Protein AF-A0A4Y2NZG6-F1 (afdb_monomer_lite)

Structure (mmCIF, N/CA/C/O backbone):
data_AF-A0A4Y2NZG6-F1
#
_entry.id   AF-A0A4Y2NZG6-F1
#
loop_
_atom_site.group_PDB
_atom_site.id
_atom_site.type_symbol
_atom_site.label_atom_id
_atom_site.label_alt_id
_atom_site.label_comp_id
_atom_site.label_asym_id
_atom_site.label_entity_id
_atom_site.label_seq_id
_atom_site.pdbx_PDB_ins_code
_atom_site.Cartn_x
_atom_site.Cartn_y
_atom_site.Cartn_z
_atom_site.occupancy
_atom_site.B_iso_or_equiv
_atom_site.auth_seq_id
_atom_site.auth_comp_id
_atom_site.auth_asym_id
_atom_site.auth_atom_id
_atom_site.pdbx_PDB_model_num
ATOM 1 N N . HIS A 1 1 ? -9.888 3.842 11.236 1.00 91.00 1 HIS A N 1
ATOM 2 C CA . HIS A 1 1 ? -9.694 2.720 12.177 1.00 91.00 1 HIS A CA 1
ATOM 3 C C . HIS A 1 1 ? -8.929 3.164 13.420 1.00 91.00 1 HIS A C 1
ATOM 5 O O . HIS A 1 1 ? -9.537 3.188 14.474 1.00 91.00 1 HIS A O 1
ATOM 11 N N . LEU A 1 2 ? -7.667 3.605 13.305 1.00 93.56 2 LEU A N 1
ATOM 12 C CA . LEU A 1 2 ? -6.878 4.065 14.462 1.00 93.56 2 LEU A CA 1
ATOM 13 C C . LEU A 1 2 ? -7.574 5.165 15.277 1.00 93.56 2 LEU A C 1
ATOM 15 O O . LEU A 1 2 ? -7.810 4.967 16.455 1.00 93.56 2 LEU A O 1
ATOM 19 N N . LEU A 1 3 ? -8.017 6.251 14.635 1.00 94.00 3 LEU A N 1
ATOM 20 C CA . LEU A 1 3 ? -8.747 7.335 15.317 1.00 94.00 3 LEU A CA 1
ATOM 21 C C . LEU A 1 3 ? -10.078 6.891 15.950 1.00 94.00 3 LEU A C 1
ATOM 23 O O . LEU A 1 3 ? -10.524 7.478 16.925 1.00 94.00 3 LEU A O 1
ATOM 27 N N . ILE A 1 4 ? -10.717 5.861 15.388 1.00 94.31 4 ILE A N 1
ATOM 28 C CA . ILE A 1 4 ? -11.994 5.320 15.880 1.00 94.31 4 ILE A CA 1
ATOM 29 C C . ILE A 1 4 ? -11.776 4.474 17.144 1.00 94.31 4 ILE A C 1
ATOM 31 O O . ILE A 1 4 ? -12.646 4.420 18.008 1.00 94.31 4 ILE A O 1
ATOM 35 N N . ASN A 1 5 ? -10.622 3.813 17.243 1.00 92.69 5 ASN A N 1
ATOM 36 C CA . ASN A 1 5 ? -10.259 2.923 18.344 1.00 92.69 5 ASN A CA 1
ATOM 37 C C . ASN A 1 5 ? -9.234 3.555 19.308 1.00 92.69 5 ASN A C 1
ATOM 39 O O . ASN A 1 5 ? -8.711 2.855 20.172 1.00 92.69 5 ASN A O 1
ATOM 43 N N . ASP A 1 6 ? -8.933 4.851 19.171 1.00 93.69 6 ASP A N 1
ATOM 44 C CA . ASP A 1 6 ? -7.979 5.548 20.034 1.00 93.69 6 ASP A CA 1
ATOM 45 C C . ASP A 1 6 ? -8.573 5.737 21.434 1.00 93.69 6 ASP A C 1
ATOM 47 O O . ASP A 1 6 ? -9.561 6.450 21.621 1.00 93.69 6 ASP A O 1
ATOM 51 N N . THR A 1 7 ? -7.952 5.111 22.433 1.00 92.31 7 THR A N 1
ATOM 52 C CA . THR A 1 7 ? -8.374 5.200 23.834 1.00 92.31 7 THR A CA 1
ATOM 53 C C . THR A 1 7 ? -8.223 6.605 24.408 1.00 92.31 7 THR A C 1
ATOM 55 O O . THR A 1 7 ? -8.950 6.951 25.334 1.00 92.31 7 THR A O 1
ATOM 58 N N . ASN A 1 8 ? -7.313 7.420 23.863 1.00 95.38 8 ASN A N 1
ATOM 59 C CA . ASN A 1 8 ? -7.092 8.792 24.317 1.00 95.38 8 ASN A CA 1
ATOM 60 C C . ASN A 1 8 ? -8.159 9.762 23.797 1.00 95.38 8 ASN A C 1
ATOM 62 O O . ASN A 1 8 ? -8.290 10.853 24.343 1.00 95.38 8 ASN A O 1
ATOM 66 N N . GLN A 1 9 ? -8.898 9.380 22.745 1.00 93.12 9 GLN A N 1
ATOM 67 C CA . GLN A 1 9 ? -9.956 10.184 22.121 1.00 93.12 9 GLN A CA 1
ATOM 68 C C . GLN A 1 9 ? -9.580 11.676 21.954 1.00 93.12 9 GLN A C 1
ATOM 70 O O . GLN A 1 9 ? -10.338 12.553 22.377 1.00 93.12 9 GLN A O 1
ATOM 75 N N . PRO A 1 10 ? -8.430 12.007 21.328 1.00 94.56 10 PRO A N 1
ATOM 76 C CA . PRO A 1 10 ? -7.921 13.384 21.268 1.00 94.56 10 PRO A CA 1
ATOM 77 C C . PRO A 1 10 ? -8.848 14.353 20.517 1.00 94.56 10 PRO A C 1
ATOM 79 O O . PRO A 1 10 ? -8.748 15.566 20.684 1.00 94.56 10 PRO A O 1
ATOM 82 N N . PHE A 1 11 ? -9.764 13.821 19.706 1.00 94.62 11 PHE A N 1
ATOM 83 C CA . PHE A 1 11 ? -10.765 14.572 18.946 1.00 94.62 11 PHE A CA 1
ATOM 84 C C . PHE A 1 11 ? -12.202 14.249 19.397 1.00 94.62 11 PHE A C 1
ATOM 86 O O . PHE A 1 11 ? -13.150 14.437 18.636 1.00 94.62 11 PHE A O 1
ATOM 93 N N . GLY A 1 12 ? -12.367 13.738 20.621 1.00 94.44 12 GLY A N 1
ATOM 94 C CA . GLY A 1 12 ? -13.636 13.237 21.147 1.00 94.44 12 GLY A CA 1
ATOM 95 C C . GLY A 1 12 ? -13.956 11.805 20.707 1.00 94.44 12 GLY A C 1
ATOM 96 O O . GLY A 1 12 ? -13.158 11.136 20.045 1.00 94.44 12 GLY A O 1
ATOM 97 N N . ASN A 1 13 ? -15.138 11.317 21.096 1.00 93.62 13 ASN A N 1
ATOM 98 C CA . ASN A 1 13 ? -15.582 9.973 20.738 1.00 93.62 13 ASN A CA 1
ATOM 99 C C . ASN A 1 13 ? -15.967 9.908 19.254 1.00 93.62 13 ASN A C 1
ATOM 101 O O . ASN A 1 13 ? -17.075 10.275 18.866 1.00 93.62 13 ASN A O 1
ATOM 105 N N . LEU A 1 14 ? -15.046 9.405 18.435 1.00 94.75 14 LEU A N 1
ATOM 106 C CA . LEU A 1 14 ? -15.248 9.203 17.002 1.00 94.75 14 LEU A CA 1
ATOM 107 C C . LEU A 1 14 ? -15.809 7.817 16.660 1.00 94.75 14 LEU A C 1
ATOM 109 O O . LEU A 1 14 ? -15.959 7.511 15.476 1.00 94.75 14 LEU A O 1
ATOM 113 N N . LYS A 1 15 ? -16.082 6.957 17.652 1.00 94.56 15 LYS A N 1
ATOM 114 C CA . LYS A 1 15 ? -16.528 5.585 17.409 1.00 94.56 15 LYS A CA 1
ATOM 115 C C . LYS A 1 15 ? -18.011 5.545 17.042 1.00 94.56 15 LYS A C 1
ATOM 117 O O . LYS A 1 15 ? -18.847 5.849 17.895 1.00 94.56 15 LYS A O 1
ATOM 122 N N . PRO A 1 16 ? -18.368 5.124 15.811 1.00 94.19 16 PRO A N 1
ATOM 123 C CA . PRO A 1 16 ? -19.766 4.931 15.452 1.00 94.19 16 PRO A CA 1
ATOM 124 C C . PRO A 1 16 ? -20.413 3.871 16.347 1.00 94.19 16 PRO A C 1
ATOM 126 O O . PRO A 1 16 ? -19.769 2.892 16.742 1.00 94.19 16 PRO A O 1
ATOM 129 N N . VAL A 1 17 ? -21.701 4.045 16.643 1.00 95.44 17 VAL A N 1
ATOM 130 C CA . VAL A 1 17 ? -22.473 3.069 17.423 1.00 95.44 17 VAL A CA 1
ATOM 131 C C . VAL A 1 17 ? -22.439 1.714 16.715 1.00 95.44 17 VAL A C 1
ATOM 133 O O . VAL A 1 17 ? -22.733 1.624 15.526 1.00 95.44 17 VAL A O 1
ATOM 136 N N . GLY A 1 18 ? -22.059 0.664 17.447 1.00 93.81 18 GLY A N 1
ATOM 137 C CA . GLY A 1 18 ? -21.985 -0.700 16.917 1.00 93.81 18 GLY A CA 1
ATOM 138 C C . GLY A 1 18 ? -20.756 -1.009 16.055 1.00 93.81 18 GLY A C 1
ATOM 139 O O . GLY A 1 18 ? -20.682 -2.114 15.535 1.00 93.81 18 GLY A O 1
ATOM 140 N N . TYR A 1 19 ? -19.786 -0.095 15.920 1.00 95.44 19 TYR A N 1
ATOM 141 C CA . TYR A 1 19 ? -18.562 -0.366 15.158 1.00 95.44 19 TYR A CA 1
ATOM 142 C C . TYR A 1 19 ? -17.745 -1.517 15.765 1.00 95.44 19 TYR A C 1
ATOM 144 O O . TYR A 1 19 ? -17.263 -1.421 16.903 1.00 95.44 19 TYR A O 1
ATOM 152 N N . ASN A 1 20 ? -17.528 -2.557 14.963 1.00 95.56 20 ASN A N 1
ATOM 153 C CA . ASN A 1 20 ? -16.770 -3.757 15.282 1.00 95.56 20 ASN A CA 1
ATOM 154 C C . ASN A 1 20 ? -15.721 -4.050 14.193 1.00 95.56 20 ASN A C 1
ATOM 156 O O . ASN A 1 20 ? -15.647 -5.139 13.631 1.00 95.56 20 ASN A O 1
ATOM 160 N N . ASN A 1 21 ? -14.869 -3.059 13.910 1.00 96.31 21 ASN A N 1
ATOM 161 C CA . ASN A 1 21 ? -13.709 -3.180 13.018 1.00 96.31 21 ASN A CA 1
ATOM 162 C C . ASN A 1 21 ? -14.025 -3.423 11.531 1.00 96.31 21 ASN A C 1
ATOM 164 O O . ASN A 1 21 ? -13.121 -3.747 10.764 1.00 96.31 21 ASN A O 1
ATOM 168 N N . GLU A 1 22 ? -15.248 -3.168 11.071 1.00 96.25 22 GLU A N 1
ATOM 169 C CA . GLU A 1 22 ? -15.690 -3.416 9.690 1.00 96.25 22 GLU A CA 1
ATOM 170 C C . GLU A 1 22 ? -14.781 -2.735 8.660 1.00 96.25 22 GLU A C 1
ATOM 172 O O . GLU A 1 22 ? -14.408 -3.337 7.658 1.00 96.25 22 GLU A O 1
ATOM 177 N N . LEU A 1 23 ? -14.337 -1.502 8.930 1.00 96.81 23 LEU A N 1
ATOM 178 C CA . LEU A 1 23 ? -13.399 -0.797 8.044 1.00 96.81 23 LEU A CA 1
ATOM 179 C C . LEU A 1 23 ? -12.032 -1.490 7.941 1.00 96.81 23 LEU A C 1
ATOM 181 O O . LEU A 1 23 ? -11.415 -1.440 6.881 1.00 96.81 23 LEU A O 1
ATOM 185 N N . LEU A 1 24 ? -11.547 -2.120 9.018 1.00 97.81 24 LEU A N 1
ATOM 186 C CA . LEU A 1 24 ? -10.302 -2.891 8.970 1.00 97.81 24 LEU A CA 1
ATOM 187 C C . LEU A 1 24 ? -10.505 -4.189 8.183 1.00 97.81 24 LEU A C 1
ATOM 189 O O . LEU A 1 24 ? -9.653 -4.539 7.373 1.00 97.81 24 LEU A O 1
ATOM 193 N N . HIS A 1 25 ? -11.648 -4.856 8.360 1.00 97.94 25 HIS A N 1
ATOM 194 C CA . HIS A 1 25 ? -12.003 -6.043 7.581 1.00 97.94 25 HIS A CA 1
ATOM 195 C C . HIS A 1 25 ? -12.092 -5.738 6.080 1.00 97.94 25 HIS A C 1
ATOM 197 O O . HIS A 1 25 ? -11.503 -6.452 5.273 1.00 97.94 25 HIS A O 1
ATOM 203 N N . LEU A 1 26 ? -12.748 -4.638 5.701 1.00 98.00 26 LEU A N 1
ATOM 204 C CA . LEU A 1 26 ? -12.827 -4.192 4.308 1.00 98.00 26 LEU A CA 1
ATOM 205 C C . LEU A 1 26 ? -11.457 -3.795 3.742 1.00 98.00 26 LEU A C 1
ATOM 207 O O . LEU A 1 26 ? -11.164 -4.104 2.588 1.00 98.00 26 LEU A O 1
ATOM 211 N N . ALA A 1 27 ? -10.609 -3.139 4.540 1.00 98.19 27 ALA A N 1
ATOM 212 C CA . ALA A 1 27 ? -9.245 -2.807 4.133 1.00 98.19 27 ALA A CA 1
ATOM 213 C C . ALA A 1 27 ? -8.403 -4.067 3.890 1.00 98.19 27 ALA A C 1
ATOM 215 O O . ALA A 1 27 ? -7.676 -4.127 2.899 1.00 98.19 27 ALA A O 1
ATOM 216 N N . HIS A 1 28 ? -8.537 -5.077 4.755 1.00 98.44 28 HIS A N 1
ATOM 217 C CA . HIS A 1 28 ? -7.879 -6.368 4.585 1.00 98.44 28 HIS A CA 1
ATOM 218 C C . HIS A 1 28 ? -8.340 -7.057 3.295 1.00 98.44 28 HIS A C 1
ATOM 220 O O . HIS A 1 28 ? -7.509 -7.329 2.436 1.00 98.44 28 HIS A O 1
ATOM 226 N N . GLU A 1 29 ? -9.651 -7.221 3.102 1.00 98.19 29 GLU A N 1
ATOM 227 C CA . GLU A 1 29 ? -10.240 -7.814 1.891 1.00 98.19 29 GLU A CA 1
ATOM 228 C C . GLU A 1 29 ? -9.787 -7.113 0.602 1.00 98.19 29 GLU A C 1
ATOM 230 O O . GLU A 1 29 ? -9.460 -7.759 -0.398 1.00 98.19 29 GLU A O 1
ATOM 235 N N . LEU A 1 30 ? -9.761 -5.776 0.606 1.00 98.06 30 LEU A N 1
ATOM 236 C CA . LEU A 1 30 ? -9.284 -5.002 -0.534 1.00 98.06 30 LEU A CA 1
ATOM 237 C C . LEU A 1 30 ? -7.795 -5.257 -0.786 1.00 98.06 30 LEU A C 1
ATOM 239 O O . LEU A 1 30 ? -7.418 -5.551 -1.918 1.00 98.06 30 LEU A O 1
ATOM 243 N N . ALA A 1 31 ? -6.956 -5.181 0.248 1.00 97.38 31 ALA A N 1
ATOM 244 C CA . ALA A 1 31 ? -5.523 -5.407 0.114 1.00 97.38 31 ALA A CA 1
ATOM 245 C C . ALA A 1 31 ? -5.210 -6.828 -0.371 1.00 97.38 31 ALA A C 1
ATOM 247 O O . ALA A 1 31 ? -4.362 -6.992 -1.248 1.00 97.38 31 ALA A O 1
ATOM 248 N N . SER A 1 32 ? -5.928 -7.848 0.114 1.00 97.31 32 SER A N 1
ATOM 249 C CA . SER A 1 32 ? -5.778 -9.229 -0.358 1.00 97.31 32 SER A CA 1
ATOM 250 C C . SER A 1 32 ? -6.055 -9.345 -1.859 1.00 97.31 32 SER A C 1
ATOM 252 O O . SER A 1 32 ? -5.318 -10.020 -2.574 1.00 97.31 32 SER A O 1
ATOM 254 N N . ARG A 1 33 ? -7.064 -8.627 -2.372 1.00 97.19 33 ARG A N 1
ATOM 255 C CA . ARG A 1 33 ? -7.376 -8.571 -3.814 1.00 97.19 33 ARG A CA 1
ATOM 256 C C . ARG A 1 33 ? -6.364 -7.770 -4.635 1.00 97.19 33 ARG A C 1
ATOM 258 O O . ARG A 1 33 ? -6.320 -7.932 -5.852 1.00 97.19 33 ARG A O 1
ATOM 265 N N . LEU A 1 34 ? -5.548 -6.930 -3.996 1.00 96.62 34 LEU A N 1
ATOM 266 C CA . LEU A 1 34 ? -4.448 -6.210 -4.643 1.00 96.62 34 LEU A CA 1
ATOM 267 C C . LEU A 1 34 ? -3.154 -7.034 -4.713 1.00 96.62 34 LEU A C 1
ATOM 269 O O . LEU A 1 34 ? -2.333 -6.777 -5.592 1.00 96.62 34 LEU A O 1
ATOM 273 N N . LEU A 1 35 ? -2.970 -8.040 -3.847 1.00 95.50 35 LEU A N 1
ATOM 274 C CA . LEU A 1 35 ? -1.760 -8.875 -3.816 1.00 95.50 35 LEU A CA 1
ATOM 275 C C . LEU A 1 35 ? -1.360 -9.496 -5.166 1.00 95.50 35 LEU A C 1
ATOM 277 O O . LEU A 1 35 ? -0.156 -9.538 -5.428 1.00 95.50 35 LEU A O 1
ATOM 281 N N . PRO A 1 36 ? -2.282 -9.920 -6.058 1.00 94.38 36 PRO A N 1
ATOM 282 C CA . PRO A 1 36 ? -1.903 -10.419 -7.378 1.00 94.38 36 PRO A CA 1
ATOM 283 C C . PRO A 1 36 ? -1.054 -9.436 -8.194 1.00 94.38 36 PRO A C 1
ATOM 285 O O . PRO A 1 36 ? -0.218 -9.879 -8.972 1.00 94.38 36 PRO A O 1
ATOM 288 N N . ALA A 1 37 ? -1.196 -8.120 -7.986 1.00 92.81 37 ALA A N 1
ATOM 289 C CA . ALA A 1 37 ? -0.362 -7.120 -8.656 1.00 92.81 37 ALA A CA 1
ATOM 290 C C . ALA A 1 37 ? 1.128 -7.248 -8.298 1.00 92.81 37 ALA A C 1
ATOM 292 O O . ALA A 1 37 ? 1.979 -6.853 -9.084 1.00 92.81 37 ALA A O 1
ATOM 293 N N . PHE A 1 38 ? 1.449 -7.802 -7.127 1.00 91.94 38 PHE A N 1
ATOM 294 C CA . PHE A 1 38 ? 2.814 -8.009 -6.636 1.00 91.94 38 PHE A CA 1
ATOM 295 C C . PHE A 1 38 ? 3.351 -9.418 -6.930 1.00 91.94 38 PHE A C 1
ATOM 297 O O . PHE A 1 38 ? 4.485 -9.731 -6.560 1.00 91.94 38 PHE A O 1
ATOM 304 N N . GLY A 1 39 ? 2.532 -10.289 -7.526 1.00 83.00 39 GLY A N 1
ATOM 305 C CA . GLY A 1 39 ? 2.916 -11.646 -7.898 1.00 83.00 39 GLY A CA 1
ATOM 306 C C . GLY A 1 39 ? 3.595 -11.689 -9.267 1.00 83.00 39 GLY A C 1
ATOM 307 O O . GLY A 1 39 ? 3.204 -10.968 -10.176 1.00 83.00 39 GLY A O 1
ATOM 308 N N . ASN A 1 40 ? 4.573 -12.585 -9.427 1.00 72.25 40 ASN A N 1
ATOM 309 C CA . ASN A 1 40 ? 5.155 -12.966 -10.722 1.00 72.25 40 ASN A CA 1
ATOM 310 C C . ASN A 1 40 ? 5.812 -11.840 -11.546 1.00 72.25 40 ASN A C 1
ATOM 312 O O . ASN A 1 40 ? 5.820 -11.912 -12.773 1.00 72.25 40 ASN A O 1
ATOM 316 N N . THR A 1 41 ? 6.423 -10.838 -10.906 1.00 77.50 41 THR A N 1
ATOM 317 C CA . THR A 1 41 ? 7.280 -9.868 -11.609 1.00 77.50 41 THR A CA 1
ATOM 318 C C . THR A 1 41 ? 8.759 -10.166 -11.362 1.00 77.50 41 THR A C 1
ATOM 320 O O . THR A 1 41 ? 9.184 -10.373 -10.226 1.00 77.50 41 THR A O 1
ATOM 323 N N . SER A 1 42 ? 9.567 -10.197 -12.426 1.00 77.62 42 SER A N 1
ATOM 324 C CA . SER A 1 42 ? 11.013 -10.467 -12.337 1.00 77.62 42 SER A CA 1
ATOM 325 C C . SER A 1 42 ? 11.783 -9.333 -11.654 1.00 77.62 42 SER A C 1
ATOM 327 O O . SER A 1 42 ? 12.803 -9.573 -11.015 1.00 77.62 42 SER A O 1
ATOM 329 N N . THR A 1 43 ? 11.274 -8.103 -11.742 1.00 82.31 43 THR A N 1
ATOM 330 C CA . THR A 1 43 ? 11.871 -6.907 -11.126 1.00 82.31 43 THR A CA 1
ATOM 331 C C . THR A 1 43 ? 11.440 -6.683 -9.679 1.00 82.31 43 THR A C 1
ATOM 333 O O . THR A 1 43 ? 12.034 -5.858 -8.993 1.00 82.31 43 THR A O 1
ATOM 336 N N . GLY A 1 44 ? 10.398 -7.369 -9.198 1.00 85.69 44 GLY A N 1
ATOM 337 C CA . GLY A 1 44 ? 9.805 -7.117 -7.882 1.00 85.69 44 GLY A CA 1
ATOM 338 C C . GLY A 1 44 ? 8.938 -5.852 -7.799 1.00 85.69 44 GLY A C 1
ATOM 339 O O . GLY A 1 44 ? 8.434 -5.538 -6.719 1.00 85.69 44 GLY A O 1
ATOM 340 N N . LEU A 1 45 ? 8.739 -5.134 -8.911 1.00 91.12 45 LEU A N 1
ATOM 341 C CA . LEU A 1 45 ? 7.780 -4.032 -9.004 1.00 91.12 45 LEU A CA 1
ATOM 342 C C . LEU A 1 45 ? 6.358 -4.574 -9.234 1.00 91.12 45 LEU A C 1
ATOM 344 O O . LEU A 1 45 ? 6.211 -5.563 -9.948 1.00 91.12 45 LEU A O 1
ATOM 348 N N . PRO A 1 46 ? 5.305 -3.941 -8.693 1.00 92.06 46 PRO A N 1
ATOM 349 C CA . PRO A 1 46 ? 3.932 -4.394 -8.892 1.00 92.06 46 PRO A CA 1
ATOM 350 C C . PRO A 1 46 ? 3.347 -3.920 -10.220 1.00 92.06 46 PRO A C 1
ATOM 352 O O . PRO A 1 46 ? 3.551 -2.764 -10.594 1.00 92.06 46 PRO A O 1
ATOM 355 N N . TYR A 1 47 ? 2.539 -4.758 -10.874 1.00 91.44 47 TYR A N 1
ATOM 356 C CA . TYR A 1 47 ? 1.726 -4.368 -12.026 1.00 91.44 47 TYR A CA 1
ATOM 357 C C . TYR A 1 47 ? 0.874 -3.125 -11.714 1.00 91.44 47 TYR A C 1
ATOM 359 O O . TYR A 1 47 ? 0.298 -3.023 -10.630 1.00 91.44 47 TYR A O 1
ATOM 367 N N . PRO A 1 48 ? 0.716 -2.186 -12.665 1.00 89.56 48 PRO A N 1
ATOM 368 C CA . PRO A 1 48 ? 0.032 -0.918 -12.414 1.00 89.56 48 PRO A CA 1
ATOM 369 C C . PRO A 1 48 ? -1.488 -1.076 -12.294 1.00 89.56 48 PRO A C 1
ATOM 371 O O . PRO A 1 48 ? -2.178 -0.143 -11.889 1.00 89.56 48 PRO A O 1
ATOM 374 N N . ARG A 1 49 ? -2.030 -2.222 -12.724 1.00 89.50 49 ARG A N 1
ATOM 375 C CA . ARG A 1 49 ? -3.464 -2.505 -12.743 1.00 89.50 49 ARG A CA 1
ATOM 376 C C . ARG A 1 49 ? -3.715 -3.950 -12.351 1.00 89.50 49 ARG A C 1
ATOM 378 O O . ARG A 1 49 ? -3.010 -4.856 -12.785 1.00 89.50 49 ARG A O 1
ATOM 385 N N . VAL A 1 50 ? -4.777 -4.143 -11.584 1.00 92.44 50 VAL A N 1
ATOM 386 C CA . VAL A 1 50 ? -5.303 -5.448 -11.194 1.00 92.44 50 VAL A CA 1
ATOM 387 C C . VAL A 1 50 ? -6.824 -5.374 -11.215 1.00 92.44 50 VAL A C 1
ATOM 389 O O . VAL A 1 50 ? -7.420 -4.370 -10.825 1.00 92.44 50 VAL A O 1
ATOM 392 N N . ASN A 1 51 ? -7.465 -6.426 -11.703 1.00 94.44 51 ASN A N 1
ATOM 393 C CA . ASN A 1 51 ? -8.897 -6.609 -11.573 1.00 94.44 51 ASN A CA 1
ATOM 394 C C . ASN A 1 51 ? -9.183 -7.273 -10.219 1.00 94.44 51 ASN A C 1
ATOM 396 O O . ASN A 1 51 ? -8.710 -8.374 -9.959 1.00 94.44 51 ASN A O 1
ATOM 400 N N . LEU A 1 52 ? -9.992 -6.641 -9.366 1.00 94.62 52 LEU A N 1
ATOM 401 C CA . LEU A 1 52 ? -10.251 -7.138 -8.005 1.00 94.62 52 LEU A CA 1
ATOM 402 C C . LEU A 1 52 ? -10.948 -8.510 -7.957 1.00 94.62 52 LEU A C 1
ATOM 404 O O . LEU A 1 52 ? -10.912 -9.174 -6.925 1.00 94.62 52 LEU A O 1
ATOM 408 N N . ARG A 1 53 ? -11.594 -8.933 -9.051 1.00 94.31 53 ARG A N 1
ATOM 409 C CA . ARG A 1 53 ? -12.254 -10.240 -9.168 1.00 94.31 53 ARG A CA 1
ATOM 410 C C . ARG A 1 53 ? -11.405 -11.269 -9.911 1.00 94.31 53 ARG A C 1
ATOM 412 O O . ARG A 1 53 ? -11.456 -12.445 -9.571 1.00 94.31 53 ARG A O 1
ATOM 419 N N . HIS A 1 54 ? -10.672 -10.836 -10.933 1.00 93.56 54 HIS A N 1
ATOM 420 C CA . HIS A 1 54 ? -10.001 -11.724 -11.887 1.00 93.56 54 HIS A CA 1
ATOM 421 C C . HIS A 1 54 ? -8.466 -11.693 -11.806 1.00 93.56 54 HIS A C 1
ATOM 423 O O . HIS A 1 54 ? -7.814 -12.463 -12.502 1.00 93.56 54 HIS A O 1
ATOM 429 N N . GLY A 1 55 ? -7.877 -10.843 -10.963 1.00 92.12 55 GLY A N 1
ATOM 430 C CA . GLY A 1 55 ? -6.427 -10.692 -10.847 1.00 92.12 55 GLY A CA 1
ATOM 431 C C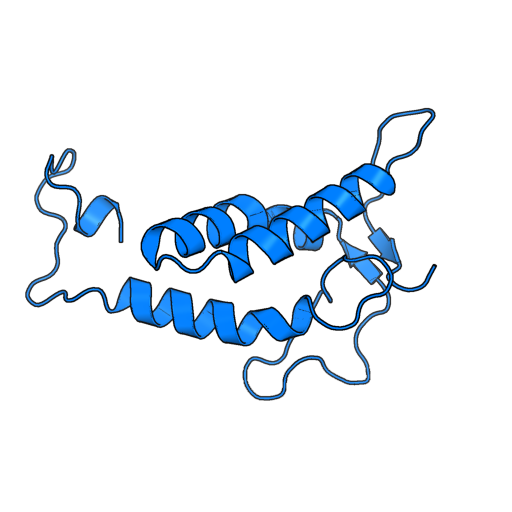 . GLY A 1 55 ? -5.824 -9.826 -11.957 1.00 92.12 55 GLY A C 1
ATOM 432 O O . GLY A 1 55 ? -6.465 -8.910 -12.472 1.00 92.12 55 GLY A O 1
ATOM 433 N N . VAL A 1 56 ? -4.554 -10.061 -12.286 1.00 90.38 56 VAL A N 1
ATOM 434 C CA . VAL A 1 56 ? -3.827 -9.268 -13.291 1.00 90.38 56 VAL A CA 1
ATOM 435 C C . VAL A 1 56 ? -4.299 -9.657 -14.704 1.00 90.38 56 VAL A C 1
ATOM 437 O O . VAL A 1 56 ? -4.260 -10.843 -15.033 1.00 90.38 56 VAL A O 1
ATOM 440 N N . PRO A 1 57 ? -4.752 -8.703 -15.543 1.00 86.44 57 PRO A N 1
ATOM 441 C CA .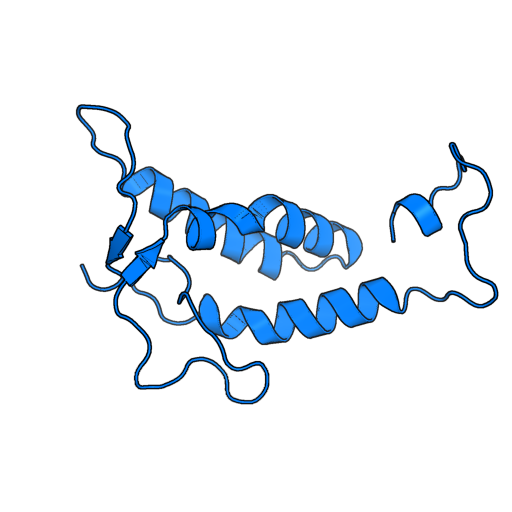 PRO A 1 57 ? -5.121 -8.978 -16.935 1.00 86.44 57 PRO A CA 1
ATOM 442 C C . PRO A 1 57 ? -3.935 -9.481 -17.771 1.00 86.44 57 PRO A C 1
ATOM 444 O O . PRO A 1 57 ? -2.797 -9.079 -17.538 1.00 86.44 57 PRO A O 1
ATOM 447 N N . ALA A 1 58 ? -4.195 -10.318 -18.780 1.00 82.44 58 ALA A N 1
ATOM 448 C CA . ALA A 1 58 ? -3.147 -10.848 -19.662 1.00 82.44 58 ALA A CA 1
ATOM 449 C C . ALA A 1 58 ? -2.483 -9.765 -20.539 1.00 82.44 58 ALA A C 1
ATOM 451 O O . ALA A 1 58 ? -1.322 -9.896 -20.910 1.00 82.44 58 ALA A O 1
ATOM 452 N N . ASP A 1 59 ? -3.207 -8.689 -20.846 1.00 81.12 59 ASP A N 1
ATOM 453 C CA . ASP 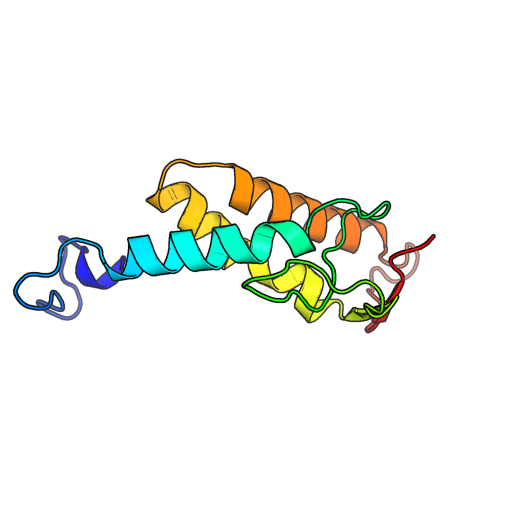A 1 59 ? -2.795 -7.544 -21.666 1.00 81.12 59 ASP A CA 1
ATOM 454 C C . ASP A 1 59 ? -2.252 -6.366 -20.832 1.00 81.12 59 ASP A C 1
ATOM 456 O O . ASP A 1 59 ? -2.287 -5.208 -21.253 1.00 81.12 59 ASP A O 1
ATOM 460 N N . VAL A 1 60 ? -1.767 -6.634 -19.616 1.00 79.62 60 VAL A N 1
ATOM 461 C CA . VAL A 1 60 ? -1.298 -5.584 -18.707 1.00 79.62 60 VAL A CA 1
ATOM 462 C C . VAL A 1 60 ? -0.081 -4.834 -19.268 1.00 79.62 60 VAL A C 1
ATOM 464 O O . VAL A 1 60 ? 0.840 -5.416 -19.838 1.00 79.62 60 VAL A O 1
ATOM 467 N N . SER A 1 61 ? -0.072 -3.509 -19.074 1.00 73.12 61 SER A N 1
ATOM 468 C CA . SER A 1 61 ? 1.034 -2.624 -19.464 1.00 73.12 61 SER A CA 1
ATOM 469 C C . SER A 1 61 ? 2.385 -3.144 -18.967 1.00 73.12 61 SER A C 1
ATOM 471 O O . SER A 1 61 ? 2.534 -3.492 -17.795 1.00 73.12 61 SER A O 1
ATOM 473 N N . THR A 1 62 ? 3.396 -3.088 -19.835 1.00 75.62 62 THR A N 1
ATOM 474 C CA . THR A 1 62 ? 4.788 -3.439 -19.511 1.00 75.62 62 THR A CA 1
ATOM 475 C C . THR A 1 62 ? 5.510 -2.367 -18.691 1.00 75.62 62 THR A C 1
ATOM 477 O O . THR A 1 62 ? 6.649 -2.573 -18.279 1.00 75.62 62 THR A O 1
ATOM 480 N N . HIS A 1 63 ? 4.854 -1.235 -18.425 1.00 77.81 63 HIS A N 1
ATOM 481 C CA . HIS A 1 63 ? 5.412 -0.132 -17.651 1.00 77.81 63 HIS A CA 1
ATOM 482 C C . HIS A 1 63 ? 4.545 0.212 -16.446 1.00 77.81 63 HIS A C 1
ATOM 484 O O . HIS A 1 63 ? 3.312 0.196 -16.532 1.00 77.81 63 HIS A O 1
ATOM 490 N N . THR A 1 64 ? 5.196 0.619 -15.360 1.00 83.25 64 THR A N 1
ATOM 491 C CA . THR A 1 64 ? 4.566 1.283 -14.215 1.00 83.25 64 THR A CA 1
ATOM 492 C C . THR A 1 64 ? 5.218 2.614 -13.931 1.00 83.25 64 THR A C 1
ATOM 494 O O . THR A 1 64 ? 6.375 2.848 -14.283 1.00 83.25 64 THR A O 1
ATOM 497 N N . CYS A 1 65 ? 4.461 3.503 -13.300 1.00 86.31 65 CYS A N 1
ATOM 498 C CA . CYS A 1 65 ? 5.018 4.741 -12.803 1.00 86.31 65 CYS A CA 1
ATOM 499 C C . CYS A 1 65 ? 5.653 4.517 -11.427 1.00 86.31 65 CYS A C 1
ATOM 501 O O . CYS A 1 65 ? 5.128 3.789 -10.583 1.00 86.31 65 CYS A O 1
ATOM 503 N N . THR A 1 66 ? 6.772 5.193 -11.184 1.00 89.00 66 THR A N 1
ATOM 504 C CA . THR A 1 66 ? 7.520 5.102 -9.920 1.00 89.00 66 THR A CA 1
ATOM 505 C C . THR A 1 66 ? 6.657 5.434 -8.704 1.00 89.00 66 THR A C 1
ATOM 507 O O . THR A 1 66 ? 6.742 4.753 -7.685 1.00 89.00 66 THR A O 1
ATOM 510 N N . ALA A 1 67 ? 5.776 6.434 -8.825 1.00 89.19 67 ALA A N 1
ATOM 511 C CA . ALA A 1 67 ? 4.835 6.794 -7.766 1.00 89.19 67 ALA A CA 1
ATOM 512 C C . ALA A 1 67 ? 3.867 5.640 -7.448 1.00 89.19 67 ALA A C 1
ATOM 514 O O . ALA A 1 67 ? 3.734 5.248 -6.294 1.00 89.19 67 ALA A O 1
ATOM 515 N N . GLY A 1 68 ? 3.251 5.034 -8.468 1.00 86.75 68 GLY A N 1
ATOM 516 C CA . GLY A 1 68 ? 2.319 3.920 -8.276 1.00 86.75 68 GLY A CA 1
ATOM 517 C C . GLY A 1 68 ? 2.984 2.687 -7.663 1.00 86.75 68 GLY A C 1
ATOM 518 O O . GLY A 1 68 ? 2.404 2.041 -6.797 1.00 86.75 68 GLY A O 1
ATOM 519 N N . ALA A 1 69 ? 4.222 2.390 -8.061 1.00 89.81 69 ALA A N 1
ATOM 520 C CA . ALA A 1 69 ? 4.977 1.266 -7.513 1.00 89.81 69 ALA A CA 1
ATOM 521 C C . ALA A 1 69 ? 5.487 1.504 -6.077 1.00 89.81 69 ALA A C 1
ATOM 523 O O . ALA A 1 69 ? 5.641 0.548 -5.318 1.00 89.81 69 ALA A O 1
ATOM 524 N N . GLY A 1 70 ? 5.782 2.756 -5.707 1.00 92.56 70 GLY A N 1
ATOM 525 C CA . GLY A 1 70 ? 6.479 3.094 -4.461 1.00 92.56 70 GLY A CA 1
ATOM 526 C C . GLY A 1 70 ? 5.592 3.563 -3.307 1.00 92.56 70 GLY A C 1
ATOM 527 O O . GLY A 1 70 ? 6.034 3.544 -2.159 1.00 92.56 70 GLY A O 1
ATOM 528 N N . SER A 1 71 ? 4.353 3.972 -3.575 1.00 95.19 71 SER A N 1
ATOM 529 C CA . SER A 1 71 ? 3.498 4.676 -2.606 1.00 95.19 71 SER A CA 1
ATOM 530 C C . SER A 1 71 ? 2.526 3.782 -1.829 1.00 95.19 71 SER A C 1
ATOM 532 O O . SER A 1 71 ? 1.470 4.253 -1.438 1.00 95.19 71 SER A O 1
ATOM 534 N N . LEU A 1 72 ? 2.857 2.505 -1.610 1.00 96.12 72 LEU A N 1
ATOM 535 C CA . LEU A 1 72 ? 2.017 1.586 -0.819 1.00 96.12 72 LEU A CA 1
ATOM 536 C C . LEU A 1 72 ? 2.662 1.131 0.495 1.00 96.12 72 LEU A C 1
ATOM 538 O O . LEU A 1 72 ? 2.039 0.412 1.275 1.00 96.12 72 LEU A O 1
ATOM 542 N N . LEU A 1 73 ? 3.915 1.521 0.761 1.00 97.12 73 LEU A N 1
ATOM 543 C CA . LEU A 1 73 ? 4.647 1.061 1.944 1.00 97.12 73 LEU A CA 1
ATOM 544 C C . LEU A 1 73 ? 3.974 1.482 3.255 1.00 97.12 73 LEU A C 1
ATOM 546 O O . LEU A 1 73 ? 3.953 0.696 4.203 1.00 97.12 73 LEU A O 1
ATOM 550 N N . LEU A 1 74 ? 3.430 2.697 3.316 1.00 97.50 74 LEU A N 1
ATOM 551 C CA . LEU A 1 74 ? 2.798 3.211 4.526 1.00 97.50 74 LEU A CA 1
ATOM 552 C C . LEU A 1 74 ? 1.502 2.451 4.825 1.00 97.50 74 LEU A C 1
ATOM 554 O O . LEU A 1 74 ? 1.308 1.960 5.934 1.00 97.50 74 LEU A O 1
ATOM 558 N N . GLU A 1 75 ? 0.639 2.323 3.826 1.00 97.69 75 GLU A N 1
ATOM 559 C CA . GLU A 1 75 ? -0.685 1.719 3.911 1.00 97.69 75 GLU A CA 1
ATOM 560 C C . GLU A 1 75 ? -0.578 0.223 4.207 1.00 97.69 75 GLU A C 1
ATOM 562 O O . GLU A 1 75 ? -1.195 -0.272 5.152 1.00 97.69 75 GLU A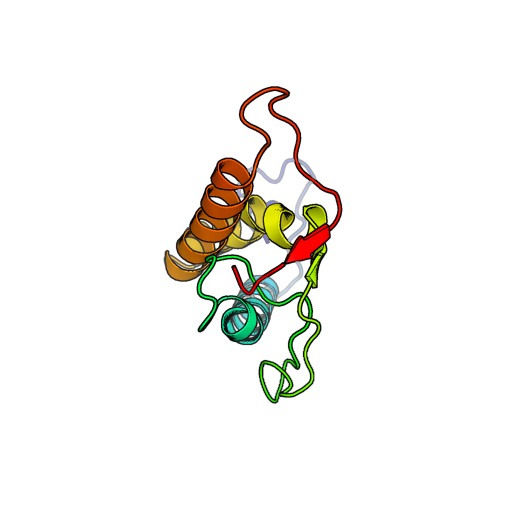 O 1
ATOM 567 N N . PHE A 1 76 ? 0.252 -0.498 3.447 1.00 98.06 76 PHE A N 1
ATOM 568 C CA . PHE A 1 76 ? 0.446 -1.937 3.633 1.00 98.06 76 PHE A CA 1
ATOM 569 C C . PHE A 1 76 ? 1.221 -2.239 4.919 1.00 98.06 76 PHE A C 1
ATOM 571 O O . PHE A 1 76 ? 0.927 -3.224 5.601 1.00 98.06 76 PHE A O 1
ATOM 578 N N . GLY A 1 77 ? 2.171 -1.377 5.297 1.00 98.12 77 GLY A N 1
ATOM 579 C CA . GLY A 1 77 ? 2.857 -1.448 6.585 1.00 98.12 77 GLY A CA 1
ATOM 580 C C . GLY A 1 77 ? 1.899 -1.270 7.760 1.00 98.12 77 GLY A C 1
ATOM 581 O O . GLY A 1 77 ? 1.936 -2.041 8.723 1.00 98.12 77 GLY A O 1
ATOM 582 N N . MET A 1 78 ? 1.016 -0.277 7.686 1.00 98.00 78 MET A N 1
ATOM 583 C CA . MET A 1 78 ? 0.009 -0.038 8.715 1.00 98.00 78 MET A CA 1
ATOM 584 C C . MET A 1 78 ? -0.963 -1.212 8.822 1.00 98.00 78 MET A C 1
ATOM 586 O O . MET A 1 78 ? -1.195 -1.714 9.920 1.00 98.00 78 MET A O 1
ATOM 590 N N . LEU A 1 79 ? -1.489 -1.688 7.689 1.00 98.38 79 LEU A N 1
ATOM 591 C CA . LEU A 1 79 ? -2.400 -2.829 7.658 1.00 98.38 79 LEU A CA 1
ATOM 592 C C . LEU A 1 79 ? -1.759 -4.069 8.288 1.00 98.38 79 LEU A C 1
ATOM 594 O O . LEU A 1 79 ? -2.369 -4.667 9.167 1.00 98.38 79 LEU A O 1
ATOM 598 N N . SER A 1 80 ? -0.516 -4.393 7.912 1.00 98.38 80 SER A N 1
ATOM 599 C CA . SER A 1 80 ? 0.220 -5.548 8.454 1.00 98.38 80 SER A CA 1
ATOM 600 C C . SER A 1 80 ? 0.304 -5.519 9.977 1.00 98.38 80 SER A C 1
ATOM 602 O O . SER A 1 80 ? 0.081 -6.530 10.635 1.00 98.38 80 SER A O 1
ATOM 604 N N . ARG A 1 81 ? 0.577 -4.342 10.554 1.00 97.88 81 ARG A N 1
ATOM 605 C CA . ARG A 1 81 ? 0.632 -4.151 12.013 1.00 97.88 81 ARG A CA 1
ATOM 606 C C . ARG A 1 81 ? -0.738 -4.306 12.664 1.00 97.88 81 ARG A C 1
ATOM 608 O O . ARG A 1 81 ? -0.825 -4.876 13.743 1.00 97.88 81 ARG A O 1
ATOM 615 N N . LEU A 1 82 ? -1.789 -3.801 12.018 1.00 97.62 82 LEU A N 1
ATOM 616 C CA . LEU A 1 82 ? -3.153 -3.852 12.546 1.00 97.62 82 LEU A CA 1
ATOM 617 C C . LEU A 1 82 ? -3.744 -5.267 12.549 1.00 97.62 82 LEU A C 1
ATOM 619 O O . LEU A 1 82 ? -4.510 -5.585 13.453 1.00 97.62 82 LEU A O 1
ATOM 623 N N . ILE A 1 83 ? -3.410 -6.099 11.559 1.00 97.69 83 ILE A N 1
ATOM 624 C CA . ILE A 1 83 ? -3.974 -7.456 11.422 1.00 97.69 83 ILE A CA 1
ATOM 625 C C . ILE A 1 83 ? -3.005 -8.574 11.831 1.00 97.69 83 ILE A C 1
ATOM 627 O O . ILE A 1 83 ? -3.420 -9.723 11.932 1.00 97.69 83 ILE A O 1
ATOM 631 N N . GLY A 1 84 ? -1.726 -8.258 12.055 1.00 97.88 84 GLY A N 1
ATOM 632 C CA . GLY A 1 84 ? -0.698 -9.233 12.430 1.00 97.88 84 GLY A CA 1
ATOM 633 C C . GLY A 1 84 ? -0.167 -10.097 11.279 1.00 97.88 84 GLY A C 1
ATOM 634 O O . GLY A 1 84 ? 0.457 -11.121 11.541 1.00 97.88 84 GLY A O 1
ATOM 635 N N . ASP A 1 85 ? -0.386 -9.704 10.021 1.00 98.06 85 ASP A N 1
ATOM 636 C CA . ASP A 1 85 ? 0.086 -10.425 8.830 1.00 98.06 85 ASP A CA 1
ATOM 637 C C . ASP A 1 85 ? 1.181 -9.618 8.104 1.00 98.06 85 ASP A C 1
ATOM 639 O O . ASP A 1 85 ? 0.889 -8.543 7.572 1.00 98.06 85 ASP A O 1
ATOM 643 N N . PRO A 1 86 ? 2.437 -10.102 8.041 1.00 97.81 86 PRO A N 1
ATOM 644 C CA . PRO A 1 86 ? 3.550 -9.364 7.447 1.00 97.81 86 PRO A CA 1
ATOM 645 C C . PRO A 1 86 ? 3.566 -9.361 5.911 1.00 97.81 86 PRO A C 1
ATOM 647 O O . PRO A 1 86 ? 4.412 -8.677 5.324 1.00 97.81 86 PRO A O 1
ATOM 650 N N . VAL A 1 87 ? 2.695 -10.122 5.235 1.00 97.38 87 VAL A N 1
ATOM 651 C CA . VAL A 1 87 ? 2.729 -10.279 3.770 1.00 97.38 87 VAL A CA 1
ATOM 652 C C . VAL A 1 87 ? 2.623 -8.930 3.054 1.00 97.38 87 VAL A C 1
ATOM 654 O O . VAL A 1 87 ? 3.401 -8.667 2.131 1.00 97.38 87 VAL A O 1
ATOM 657 N N . TYR A 1 88 ? 1.724 -8.051 3.503 1.00 97.94 88 TYR A N 1
ATOM 658 C CA . TYR A 1 88 ? 1.479 -6.754 2.868 1.00 97.94 88 TYR A CA 1
ATOM 659 C C . TYR A 1 88 ? 2.703 -5.832 2.977 1.00 97.94 88 TYR A C 1
ATOM 661 O O . TYR A 1 88 ? 3.201 -5.318 1.975 1.00 97.94 88 TYR A O 1
ATOM 669 N N . GLU A 1 89 ? 3.261 -5.657 4.175 1.00 98.06 89 GLU A N 1
ATOM 670 C CA . GLU A 1 89 ? 4.486 -4.874 4.362 1.00 98.06 89 GLU A CA 1
ATOM 671 C C . GLU A 1 89 ? 5.643 -5.468 3.557 1.00 98.06 89 GLU A C 1
ATOM 673 O O . GLU A 1 89 ? 6.404 -4.735 2.923 1.00 98.06 89 GLU A O 1
ATOM 678 N N . GLY A 1 90 ? 5.756 -6.798 3.540 1.00 96.81 90 GLY A N 1
ATOM 679 C CA . GLY A 1 90 ? 6.783 -7.508 2.794 1.00 96.81 90 GLY A CA 1
ATOM 680 C C . GLY A 1 90 ? 6.743 -7.194 1.300 1.00 96.81 90 GLY A C 1
ATOM 681 O O . GLY A 1 90 ? 7.783 -6.878 0.719 1.00 96.81 90 GLY A O 1
ATOM 682 N N . VAL A 1 91 ? 5.564 -7.245 0.668 1.00 95.88 91 VAL A N 1
ATOM 683 C CA . VAL A 1 91 ? 5.447 -6.966 -0.773 1.00 95.88 91 VAL A CA 1
ATOM 684 C C . VAL A 1 91 ? 5.744 -5.499 -1.097 1.00 95.88 91 VAL A C 1
ATOM 686 O O . VAL A 1 91 ? 6.477 -5.223 -2.047 1.00 95.88 91 VAL A O 1
ATOM 689 N N . ALA A 1 92 ? 5.284 -4.563 -0.263 1.00 96.38 92 ALA A N 1
ATOM 690 C CA . ALA A 1 92 ? 5.543 -3.141 -0.465 1.00 96.38 92 ALA A CA 1
ATOM 691 C C . ALA A 1 92 ? 7.025 -2.780 -0.248 1.00 96.38 92 ALA A C 1
ATOM 693 O O . ALA A 1 92 ? 7.601 -2.012 -1.019 1.00 96.38 92 ALA A O 1
ATOM 694 N N . ARG A 1 93 ? 7.693 -3.383 0.748 1.00 96.38 93 ARG A N 1
ATOM 695 C CA . ARG A 1 93 ? 9.141 -3.210 0.964 1.00 96.38 93 ARG A CA 1
ATOM 696 C C . ARG A 1 93 ? 9.967 -3.726 -0.205 1.00 96.38 93 ARG A C 1
ATOM 698 O O . ARG A 1 93 ? 10.947 -3.079 -0.572 1.00 96.38 93 ARG A O 1
ATOM 705 N N . ARG A 1 94 ? 9.588 -4.866 -0.794 1.00 95.12 94 ARG A N 1
ATOM 706 C CA . ARG A 1 94 ? 10.263 -5.388 -1.993 1.00 95.12 94 ARG A CA 1
ATOM 707 C C . ARG A 1 94 ? 10.143 -4.417 -3.163 1.00 95.12 94 ARG A C 1
ATOM 709 O O . ARG A 1 94 ? 11.164 -4.118 -3.771 1.00 95.12 94 ARG A O 1
ATOM 716 N N . ALA A 1 95 ? 8.952 -3.869 -3.405 1.00 94.50 95 ALA A N 1
ATOM 717 C CA . ALA A 1 95 ? 8.743 -2.870 -4.451 1.00 94.50 95 ALA A CA 1
ATOM 718 C C . ALA A 1 95 ? 9.619 -1.622 -4.238 1.00 94.50 95 ALA A C 1
ATOM 720 O O . ALA A 1 95 ? 10.323 -1.195 -5.150 1.00 94.50 95 ALA A O 1
ATOM 721 N N . VAL A 1 96 ? 9.667 -1.082 -3.015 1.00 95.31 96 VAL A N 1
ATOM 722 C CA . VAL A 1 96 ? 10.532 0.066 -2.682 1.00 95.31 96 VAL A CA 1
ATOM 723 C C . VAL A 1 96 ? 12.019 -0.262 -2.856 1.00 95.31 96 VAL A C 1
ATOM 725 O O . VAL A 1 96 ? 12.771 0.564 -3.374 1.00 95.31 96 VAL A O 1
ATOM 728 N N . LYS A 1 97 ? 12.461 -1.465 -2.470 1.00 94.75 97 LYS A N 1
ATOM 729 C CA . LYS A 1 97 ? 13.849 -1.912 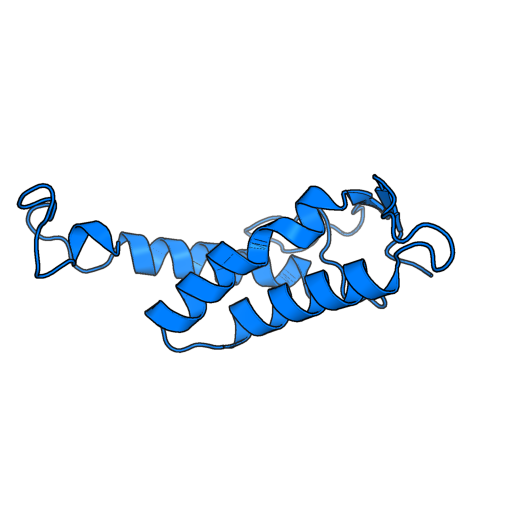-2.672 1.00 94.75 97 LYS A CA 1
ATOM 730 C C . LYS A 1 97 ? 14.195 -2.028 -4.158 1.00 94.75 97 LYS A C 1
ATOM 732 O O . LYS A 1 97 ? 15.251 -1.551 -4.561 1.00 94.75 97 LYS A O 1
ATOM 737 N N . ALA A 1 98 ? 13.299 -2.595 -4.963 1.00 92.56 98 ALA A N 1
ATOM 738 C CA . ALA A 1 98 ? 13.464 -2.683 -6.410 1.00 92.56 98 ALA A CA 1
ATOM 739 C C . ALA A 1 98 ? 13.566 -1.291 -7.049 1.00 92.56 98 ALA A C 1
ATOM 741 O O . ALA A 1 98 ? 14.492 -1.030 -7.812 1.00 92.56 98 ALA A O 1
ATOM 742 N N . LEU A 1 99 ? 12.684 -0.356 -6.672 1.00 92.81 99 LEU A N 1
ATOM 743 C CA . LEU A 1 99 ? 12.785 1.040 -7.106 1.00 92.81 99 LEU A CA 1
ATOM 744 C C . LEU A 1 99 ? 14.144 1.634 -6.746 1.00 92.81 99 LEU A C 1
ATOM 746 O O . LEU A 1 99 ? 14.815 2.192 -7.607 1.00 92.81 99 LEU A O 1
ATOM 750 N N . TRP A 1 100 ? 14.578 1.475 -5.496 1.00 92.69 100 TRP A N 1
ATOM 751 C CA . TRP A 1 100 ? 15.873 1.976 -5.049 1.00 92.69 100 TRP A CA 1
ATOM 752 C C . TRP A 1 100 ? 17.022 1.447 -5.910 1.00 92.69 100 TRP A C 1
ATOM 754 O O . TRP A 1 100 ? 17.917 2.210 -6.264 1.00 92.69 100 TRP A O 1
ATOM 764 N N . GLU A 1 101 ? 17.002 0.170 -6.283 1.00 91.50 101 GLU A N 1
ATOM 765 C CA . GLU A 1 101 ? 18.029 -0.456 -7.124 1.00 91.50 101 GLU A CA 1
ATOM 766 C C . GLU A 1 101 ? 18.022 0.053 -8.576 1.00 91.50 101 GLU A C 1
ATOM 768 O O . GLU A 1 101 ? 19.085 0.113 -9.193 1.00 91.50 101 GLU A O 1
ATOM 773 N N . LEU A 1 102 ? 16.870 0.498 -9.089 1.00 89.50 102 LEU A N 1
ATOM 774 C CA . LEU A 1 102 ? 16.709 1.043 -10.445 1.00 89.50 102 LEU A CA 1
ATOM 775 C C . LEU A 1 102 ? 17.145 2.509 -10.597 1.00 89.50 102 LEU A C 1
ATOM 777 O O . LEU A 1 102 ? 17.154 3.036 -11.712 1.00 89.50 102 LEU A O 1
ATOM 781 N N . ARG A 1 103 ? 17.507 3.193 -9.506 1.00 92.56 103 ARG A N 1
ATOM 782 C CA . ARG A 1 103 ? 17.988 4.580 -9.575 1.00 92.56 103 ARG A CA 1
ATOM 783 C C . ARG A 1 103 ? 19.296 4.682 -10.358 1.00 92.56 103 ARG A C 1
ATOM 785 O O . ARG A 1 103 ? 20.164 3.810 -10.288 1.00 92.56 103 ARG A O 1
ATOM 792 N N . SER A 1 104 ? 19.487 5.804 -11.045 1.00 91.25 104 SER A N 1
ATOM 793 C CA . SER A 1 104 ? 20.756 6.103 -11.708 1.00 91.25 104 SER A CA 1
ATOM 794 C C . SER A 1 104 ? 21.891 6.155 -10.682 1.00 91.25 104 SER A C 1
ATOM 796 O O . SER A 1 104 ? 21.840 6.939 -9.737 1.00 91.25 104 SER A O 1
ATOM 798 N N . LYS A 1 105 ? 22.954 5.366 -10.883 1.00 91.56 105 LYS A N 1
ATOM 799 C CA . LYS A 1 105 ? 24.129 5.372 -9.989 1.00 91.56 105 LYS A CA 1
ATOM 800 C C . LYS A 1 105 ? 24.897 6.698 -10.010 1.00 91.56 105 LYS A C 1
ATOM 802 O O . LYS A 1 105 ? 25.582 7.004 -9.042 1.00 91.56 105 LYS A O 1
ATOM 807 N N . ASN A 1 106 ? 24.753 7.480 -11.081 1.00 94.94 106 ASN A N 1
ATOM 808 C CA . ASN A 1 106 ? 25.468 8.745 -11.251 1.00 94.94 106 ASN A CA 1
ATOM 809 C C . ASN A 1 106 ? 24.722 9.922 -10.614 1.00 94.94 106 ASN A C 1
ATOM 811 O O . ASN A 1 106 ? 25.352 10.807 -10.050 1.00 94.94 106 ASN A O 1
ATOM 815 N N . THR A 1 107 ? 23.388 9.949 -10.715 1.00 94.81 107 THR A N 1
ATOM 816 C CA . THR A 1 107 ? 22.572 11.090 -10.252 1.00 94.81 107 THR A CA 1
ATOM 817 C C . THR A 1 107 ? 21.748 10.788 -9.003 1.00 94.81 107 THR A C 1
ATOM 819 O O . THR A 1 107 ? 21.262 11.707 -8.355 1.00 94.81 107 THR A O 1
ATOM 822 N N . GLY A 1 108 ? 21.545 9.511 -8.669 1.00 92.44 108 GLY A N 1
ATOM 823 C CA . GLY A 1 108 ? 20.639 9.073 -7.606 1.00 92.44 108 GLY A CA 1
ATOM 824 C C . GLY A 1 108 ? 19.150 9.189 -7.951 1.00 92.44 108 GLY A C 1
ATOM 825 O O . GLY A 1 108 ? 18.318 8.830 -7.121 1.00 92.44 108 GLY A O 1
ATOM 826 N N . LEU A 1 109 ? 18.801 9.663 -9.153 1.00 93.44 109 LEU A N 1
ATOM 827 C CA . LEU A 1 109 ? 17.419 9.913 -9.561 1.00 93.44 109 LEU A CA 1
ATOM 828 C C . LEU A 1 109 ? 16.735 8.659 -10.119 1.00 93.44 109 LEU A C 1
ATOM 830 O O . LEU A 1 109 ? 17.375 7.787 -10.715 1.00 93.44 109 LEU A O 1
ATOM 834 N N . LEU A 1 110 ? 15.413 8.609 -9.953 1.00 90.69 110 LEU A N 1
ATOM 835 C CA . LEU A 1 110 ? 14.528 7.602 -10.537 1.00 90.69 110 LEU A CA 1
ATOM 836 C C . LEU A 1 110 ? 13.870 8.139 -11.809 1.00 90.69 110 LEU A C 1
ATOM 838 O O . LEU A 1 110 ? 13.557 9.326 -11.904 1.00 90.69 110 LEU A O 1
ATOM 842 N N . GLY A 1 111 ? 13.620 7.248 -12.767 1.00 86.25 111 GLY A N 1
ATOM 843 C CA . GLY A 1 111 ? 12.777 7.557 -13.920 1.00 86.25 111 GLY A CA 1
ATOM 844 C C . GLY A 1 111 ? 11.305 7.699 -13.526 1.00 86.25 111 GLY A C 1
ATOM 845 O O . GLY A 1 111 ? 10.877 7.207 -12.483 1.00 86.25 111 GLY A O 1
ATOM 846 N N . THR A 1 112 ? 10.504 8.354 -14.365 1.00 82.25 112 THR A N 1
ATOM 847 C CA . THR A 1 112 ? 9.047 8.461 -14.155 1.00 82.25 112 THR A CA 1
ATOM 848 C C . THR A 1 112 ? 8.322 7.158 -14.494 1.00 82.25 112 THR A C 1
ATOM 850 O O . THR A 1 112 ? 7.373 6.791 -13.801 1.00 82.25 112 THR A O 1
ATOM 853 N N . PHE A 1 113 ? 8.795 6.451 -15.525 1.00 80.94 113 PHE A N 1
ATOM 854 C CA . PHE A 1 113 ? 8.274 5.167 -15.987 1.00 80.94 113 PHE A CA 1
ATOM 855 C C . PHE A 1 113 ? 9.367 4.104 -15.912 1.00 80.94 113 PHE A C 1
ATOM 857 O O . PHE A 1 113 ? 10.514 4.367 -16.274 1.00 80.94 113 PHE A O 1
ATOM 864 N N . LEU A 1 114 ? 8.997 2.912 -15.454 1.00 78.69 114 LEU A N 1
ATOM 865 C CA . LEU A 1 114 ? 9.890 1.775 -15.265 1.00 78.69 114 LEU A CA 1
ATOM 866 C C . LEU A 1 114 ? 9.303 0.552 -15.962 1.00 78.69 114 LEU A C 1
ATOM 868 O O . LEU A 1 114 ? 8.093 0.330 -15.896 1.00 78.69 114 LEU A O 1
ATOM 872 N N . ASN A 1 115 ? 10.156 -0.222 -16.629 1.00 73.44 115 ASN A N 1
ATOM 873 C CA . ASN A 1 115 ? 9.771 -1.457 -17.306 1.00 73.44 115 ASN A CA 1
ATOM 874 C C . ASN A 1 115 ? 9.867 -2.647 -16.336 1.00 73.44 115 ASN A C 1
ATOM 876 O O . ASN A 1 115 ? 10.807 -2.731 -15.545 1.00 73.44 115 ASN A O 1
ATOM 880 N N . PHE A 1 116 ? 8.902 -3.564 -16.403 1.00 67.19 116 PHE A N 1
ATOM 881 C CA . PHE A 1 116 ? 8.903 -4.795 -15.606 1.00 67.19 116 PHE A CA 1
ATOM 882 C C . PHE A 1 116 ? 9.735 -5.926 -16.199 1.00 67.19 116 PHE A C 1
ATOM 884 O O . PHE A 1 116 ? 10.100 -6.833 -15.457 1.00 67.19 116 PHE A O 1
ATOM 891 N N . PHE A 1 117 ? 10.008 -5.891 -17.503 1.00 58.62 117 PHE A N 1
A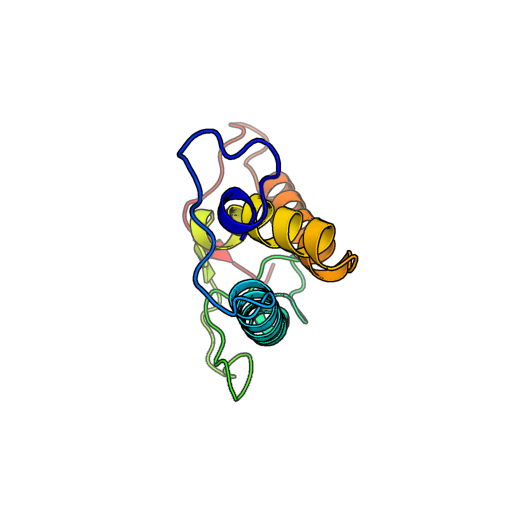TOM 892 C CA . PHE A 1 117 ? 10.854 -6.862 -18.185 1.00 58.62 117 PHE A CA 1
ATOM 893 C C . PHE A 1 117 ? 12.216 -6.210 -18.424 1.00 58.62 117 PHE A C 1
ATOM 895 O O . PHE A 1 117 ? 12.337 -5.323 -19.271 1.00 58.62 117 PHE A O 1
ATOM 902 N N . ILE A 1 118 ? 13.209 -6.603 -17.626 1.00 48.03 118 ILE A N 1
ATOM 903 C CA . ILE A 1 118 ? 14.625 -6.287 -17.856 1.00 48.03 118 ILE A CA 1
ATOM 904 C C . ILE A 1 118 ? 15.281 -7.534 -18.429 1.00 48.03 118 ILE A C 1
ATOM 906 O O . ILE A 1 118 ? 14.994 -8.624 -17.881 1.00 48.03 118 ILE A O 1
#

InterPro domains:
  IPR001382 Glycoside hydrolase family 47 [PF01532] (19-115)
  IPR012341 Six-hairpin glycosidase-like superfamily [G3DSA:1.50.10.10] (1-117)
  IPR036026 Seven-hairpin glycosidases [SSF48225] (4-116)
  IPR044674 ER degradation-enhancing alpha-mannosidase-like protein 1/2/3 [PTHR45679] (15-116)

Radius of gyration: 17.24 Å; chains: 1; bounding box: 48×28×46 Å

Sequence (118 aa):
HLLINDTNQPFGNLKPVGYNNELLHLAHELASRLLPAFGNTSTGLPYPRVNLRHGVPADVSTHTCTAGAGSLLLEFGMLSRLIGDPVYEGVARRAVKALWELRSKNTGLLGTFLNFFI

Foldseek 3Di:
DCCQPPPVNPVHNPPDPPDDCVVLVVLVLQLVLQVLQQPDFPLLFGFLDADSVPGDDPPTDQKDFLCSRQVQLVVLVVSCVVVVNCSSNVSNVSSNVSQQVQADPVPSDGDGMDGRPD

Organism: Araneus ventricosus (NCBI:txid182803)

pLDDT: mean 91.3, std 8.3, range [48.03, 98.44]

Secondary structure (DSSP, 8-state):
-TTTS-TT-BTB----TT--SHHHHHHHHHHHHHGGGGSS-TTSPPPS--BTTTBS-TT--SEEEHHHHHTTHHHHHHHHHHHT-THHHHHHHHHHHHHHHHS-TTT-PPPSEEES--